Protein AF-A0A537BL07-F1 (afdb_monomer_lite)

Radius of gyration: 12.1 Å; chains: 1; bounding box: 25×26×38 Å

pLDDT: mean 79.26, std 12.76, range [43.06, 93.25]

Sequence (56 aa):
MDEIRCPVCGAQFECGAGEAECWCAALPSLTPIPGRGCLCRRCLEEELKKSAPQRT

Secondary structure (DSSP, 8-state):
----B-TTT--B----BTBS--TTTTSPPPPPPTT--PPPHHHHHHHHHHHS----

Structure (mmCIF, N/CA/C/O backbone):
data_AF-A0A537BL07-F1
#
_entry.id   AF-A0A537BL07-F1
#
loop_
_atom_site.group_PDB
_atom_site.id
_atom_site.type_symbol
_atom_site.label_atom_id
_atom_site.label_alt_id
_atom_site.label_comp_id
_atom_site.label_asym_id
_atom_site.label_entity_id
_atom_site.label_seq_id
_atom_site.pdbx_PDB_ins_code
_atom_site.Cartn_x
_atom_site.Cartn_y
_atom_site.Cartn_z
_atom_site.occupancy
_atom_site.B_iso_or_equiv
_atom_site.auth_seq_id
_atom_site.auth_comp_id
_atom_site.auth_as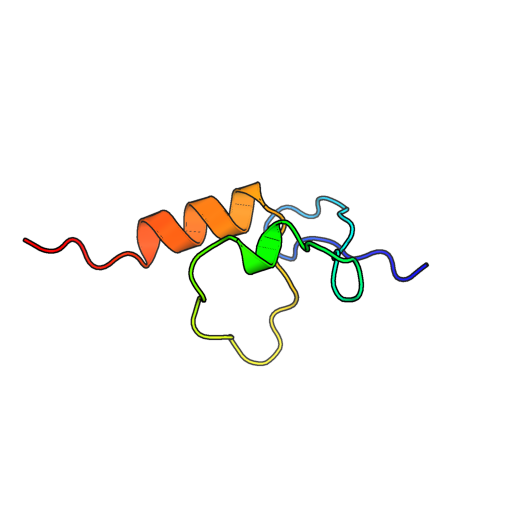ym_id
_atom_site.auth_atom_id
_atom_site.pdbx_PDB_model_num
ATOM 1 N N . MET A 1 1 ? 0.699 8.108 -16.893 1.00 45.75 1 MET A N 1
ATOM 2 C CA . MET A 1 1 ? 1.021 7.186 -15.789 1.00 45.75 1 MET A CA 1
ATOM 3 C C . MET A 1 1 ? -0.154 7.221 -14.834 1.00 45.75 1 MET A C 1
ATOM 5 O O . MET A 1 1 ? -0.599 8.320 -14.536 1.00 45.75 1 MET A O 1
ATOM 9 N N . ASP A 1 2 ? -0.713 6.074 -14.453 1.00 57.56 2 ASP A N 1
ATOM 10 C CA . ASP A 1 2 ? -1.808 6.029 -13.476 1.00 57.56 2 ASP A CA 1
ATOM 11 C C . ASP A 1 2 ? -1.258 6.517 -12.124 1.00 57.56 2 ASP A C 1
ATOM 13 O O . ASP A 1 2 ? -0.324 5.928 -11.578 1.00 57.56 2 ASP A O 1
ATOM 17 N N . GLU A 1 3 ? -1.726 7.671 -11.644 1.00 69.31 3 GLU A N 1
ATOM 18 C CA . GLU A 1 3 ? -1.285 8.242 -10.369 1.00 6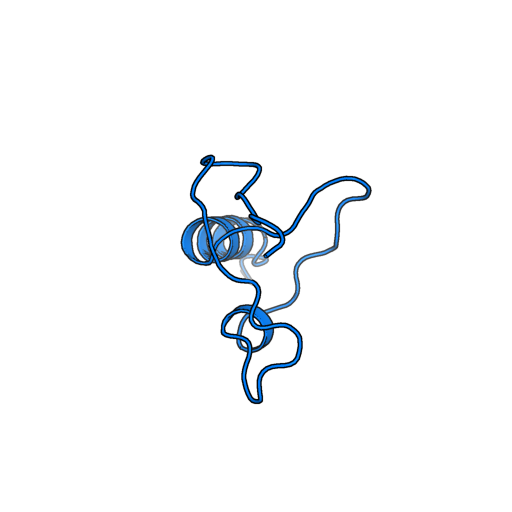9.31 3 GLU A CA 1
ATOM 19 C C . GLU A 1 3 ? -1.923 7.460 -9.220 1.00 69.31 3 GLU A C 1
ATOM 21 O O . GLU A 1 3 ? -2.986 7.823 -8.710 1.00 69.31 3 GLU A O 1
ATOM 26 N N . ILE A 1 4 ? -1.270 6.386 -8.782 1.00 83.88 4 ILE A N 1
ATOM 27 C CA . ILE A 1 4 ? -1.770 5.611 -7.651 1.00 83.88 4 ILE A CA 1
ATOM 28 C C . ILE A 1 4 ? -1.559 6.425 -6.371 1.00 83.88 4 ILE A C 1
ATOM 30 O O . ILE A 1 4 ? -0.445 6.817 -6.011 1.00 83.88 4 ILE A O 1
ATOM 34 N N . ARG A 1 5 ? -2.659 6.688 -5.664 1.00 89.88 5 ARG A N 1
ATOM 35 C CA . ARG A 1 5 ? -2.660 7.371 -4.369 1.00 89.88 5 ARG A CA 1
ATOM 36 C C . ARG A 1 5 ? -3.191 6.455 -3.290 1.00 89.88 5 ARG A C 1
ATOM 38 O O . ARG A 1 5 ? -4.184 5.756 -3.471 1.00 89.88 5 ARG A O 1
ATOM 45 N N . CYS A 1 6 ? -2.537 6.490 -2.137 1.00 90.50 6 CYS A N 1
ATOM 46 C CA . CYS A 1 6 ? -2.964 5.711 -0.990 1.00 90.50 6 CYS A CA 1
ATOM 47 C C . CYS A 1 6 ? -4.331 6.221 -0.505 1.00 90.50 6 CYS A C 1
ATOM 49 O O . CYS A 1 6 ? -4.422 7.386 -0.116 1.00 90.50 6 CYS A O 1
ATOM 51 N N . PRO A 1 7 ? -5.374 5.375 -0.429 1.00 90.00 7 PRO A N 1
ATOM 52 C CA . PRO A 1 7 ? -6.700 5.799 0.026 1.00 90.00 7 PRO A CA 1
ATOM 53 C C . PRO A 1 7 ? -6.743 6.164 1.520 1.00 90.00 7 PRO A C 1
ATOM 55 O O . PRO A 1 7 ? -7.755 6.661 1.997 1.00 90.00 7 PRO A O 1
ATOM 58 N N . VAL A 1 8 ? -5.666 5.901 2.274 1.00 90.62 8 VAL A N 1
ATOM 59 C CA . VAL A 1 8 ? -5.568 6.199 3.713 1.00 90.62 8 VAL A CA 1
ATOM 60 C C . VAL A 1 8 ? -4.905 7.549 3.973 1.00 90.62 8 VAL A C 1
ATOM 62 O O . VAL A 1 8 ? -5.398 8.323 4.784 1.00 90.62 8 VAL A O 1
ATOM 65 N N . CYS A 1 9 ? -3.779 7.833 3.313 1.00 93.25 9 CYS A N 1
ATOM 66 C CA . CYS A 1 9 ? -2.983 9.037 3.581 1.00 93.25 9 CYS A CA 1
ATOM 67 C C . CYS A 1 9 ? -2.885 10.007 2.396 1.00 93.25 9 CYS A C 1
ATOM 69 O O . CYS A 1 9 ? -2.288 11.068 2.537 1.00 93.25 9 CYS A O 1
ATOM 71 N N . GLY A 1 10 ? -3.416 9.649 1.224 1.00 91.50 10 GLY A N 1
ATOM 72 C CA . GLY A 1 10 ? -3.364 10.463 0.006 1.00 91.50 10 GLY A CA 1
ATOM 73 C C . GLY A 1 10 ? -1.990 10.532 -0.670 1.00 91.50 10 GLY A C 1
ATOM 74 O O . GLY A 1 10 ? -1.867 11.166 -1.717 1.00 91.50 10 GLY A O 1
ATOM 75 N N . ALA A 1 11 ? -0.965 9.885 -0.103 1.00 91.06 11 ALA A N 1
ATOM 76 C CA . ALA A 1 11 ? 0.377 9.871 -0.671 1.00 91.06 11 ALA A CA 1
ATOM 77 C C . ALA A 1 11 ? 0.376 9.189 -2.041 1.00 91.06 11 ALA A C 1
ATOM 79 O O . ALA A 1 11 ? -0.148 8.080 -2.182 1.00 91.06 11 ALA A O 1
ATOM 80 N N . GLN A 1 12 ? 0.985 9.847 -3.024 1.00 89.62 12 GLN A N 1
ATOM 81 C CA . GLN A 1 12 ? 1.265 9.255 -4.323 1.00 89.62 12 GLN A CA 1
ATOM 82 C C . GLN A 1 12 ? 2.399 8.237 -4.185 1.00 89.62 12 GLN A C 1
ATOM 84 O O . GLN A 1 12 ? 3.374 8.480 -3.471 1.00 89.62 12 GLN A O 1
ATOM 89 N N . PHE A 1 13 ? 2.255 7.093 -4.841 1.00 85.69 13 PHE A N 1
ATOM 90 C CA . PHE A 1 13 ? 3.282 6.062 -4.893 1.00 85.69 13 PHE A CA 1
ATOM 91 C C . PHE A 1 13 ? 3.177 5.279 -6.199 1.00 85.69 13 PHE A C 1
ATOM 93 O O . PHE A 1 13 ? 2.134 5.272 -6.848 1.00 85.69 13 PHE A O 1
ATOM 100 N N . GLU A 1 14 ? 4.252 4.594 -6.566 1.00 81.88 14 GLU A N 1
ATOM 101 C CA . GLU A 1 14 ? 4.260 3.702 -7.720 1.00 81.88 14 GLU A CA 1
ATOM 102 C C . GLU A 1 14 ? 4.035 2.260 -7.257 1.00 81.88 14 GLU A C 1
ATOM 104 O O . GLU A 1 14 ? 4.672 1.764 -6.317 1.00 81.88 14 GLU A O 1
ATOM 109 N N . CYS A 1 15 ? 3.071 1.596 -7.894 1.00 74.88 15 CYS A N 1
ATOM 110 C CA . CYS A 1 15 ? 2.893 0.163 -7.750 1.00 74.88 15 CYS A CA 1
ATOM 111 C C . CYS A 1 15 ? 3.924 -0.508 -8.653 1.00 74.88 15 CYS A C 1
ATOM 113 O O . CYS A 1 15 ? 3.778 -0.466 -9.870 1.00 74.88 15 CYS A O 1
ATOM 115 N N . GLY A 1 16 ? 4.936 -1.149 -8.070 1.00 73.69 16 GLY A N 1
ATOM 116 C CA . GLY A 1 16 ? 5.930 -1.914 -8.831 1.00 73.69 16 GLY A CA 1
ATOM 117 C C . GLY A 1 16 ? 5.383 -3.220 -9.421 1.00 73.69 16 GLY A C 1
ATOM 118 O O . GLY A 1 16 ? 6.132 -4.170 -9.632 1.00 73.69 16 GLY A O 1
ATOM 119 N N . ALA A 1 17 ? 4.065 -3.330 -9.625 1.00 69.81 17 ALA A N 1
ATOM 120 C CA . ALA A 1 17 ? 3.450 -4.485 -10.263 1.00 69.81 17 ALA A CA 1
ATOM 121 C C . ALA A 1 17 ? 3.912 -4.557 -11.725 1.00 69.81 17 ALA A C 1
ATOM 123 O O . ALA A 1 17 ? 3.558 -3.707 -12.538 1.00 69.81 17 ALA A O 1
ATOM 124 N N . GLY A 1 18 ? 4.702 -5.581 -12.045 1.00 66.69 18 GLY A N 1
ATOM 125 C CA . GLY A 1 18 ? 5.326 -5.754 -13.360 1.00 66.69 18 GLY A CA 1
ATOM 126 C C . GLY A 1 18 ? 6.814 -5.397 -13.398 1.00 66.69 18 GLY A C 1
ATOM 127 O O . GLY A 1 18 ? 7.479 -5.728 -14.376 1.00 66.69 18 GLY A O 1
ATOM 128 N N . GLU A 1 19 ? 7.357 -4.794 -12.339 1.00 67.38 19 GLU A N 1
ATOM 129 C CA . GLU A 1 19 ? 8.804 -4.728 -12.125 1.00 67.38 19 GLU A CA 1
ATOM 130 C C . GLU A 1 19 ? 9.316 -6.067 -11.577 1.00 67.38 19 GLU A C 1
ATOM 132 O O . GLU A 1 19 ? 8.550 -6.849 -11.007 1.00 67.38 19 GLU A O 1
ATOM 137 N N . ALA A 1 20 ? 10.618 -6.336 -11.736 1.00 68.50 20 ALA A N 1
ATOM 138 C CA . ALA A 1 20 ? 11.227 -7.580 -11.256 1.00 68.50 20 ALA A CA 1
ATOM 139 C C . ALA A 1 20 ? 10.981 -7.809 -9.751 1.00 68.50 20 ALA A C 1
ATOM 141 O O . ALA A 1 20 ? 10.823 -8.952 -9.329 1.00 68.50 20 ALA A O 1
ATOM 142 N N . GLU A 1 21 ? 10.880 -6.729 -8.965 1.00 67.62 21 GLU A N 1
ATOM 143 C CA . GLU A 1 21 ? 10.568 -6.775 -7.537 1.00 67.62 21 GLU A CA 1
ATOM 144 C C . GLU A 1 21 ? 9.668 -5.596 -7.114 1.00 67.62 21 GLU A C 1
ATOM 146 O O . GLU A 1 21 ? 10.150 -4.503 -6.816 1.00 67.62 21 GLU A O 1
ATOM 151 N N . CYS A 1 22 ? 8.346 -5.809 -7.011 1.00 78.00 22 CYS A N 1
ATOM 152 C CA . CYS A 1 22 ? 7.498 -4.865 -6.272 1.00 78.00 22 CYS A CA 1
ATOM 153 C C . CYS A 1 22 ? 7.868 -4.935 -4.791 1.00 78.00 22 CYS A C 1
ATOM 155 O O . CYS A 1 22 ? 7.719 -5.988 -4.167 1.00 78.00 22 CYS A O 1
ATOM 157 N N . TRP A 1 23 ? 8.210 -3.800 -4.180 1.00 83.25 23 TRP A N 1
ATOM 158 C CA . TRP A 1 23 ? 8.390 -3.708 -2.724 1.00 83.25 23 TRP A CA 1
ATOM 159 C C . TRP A 1 23 ? 7.175 -4.255 -1.949 1.00 83.25 23 TRP A C 1
ATOM 161 O O . TRP A 1 23 ? 7.311 -4.750 -0.833 1.00 83.25 23 TRP A O 1
ATOM 171 N N . CYS A 1 24 ? 5.982 -4.175 -2.545 1.00 82.00 24 CYS A N 1
ATOM 172 C CA . CYS A 1 24 ? 4.735 -4.668 -1.979 1.00 82.00 24 CYS A CA 1
ATOM 173 C C . CYS A 1 24 ? 4.669 -6.200 -1.915 1.00 82.00 24 CYS A C 1
ATOM 175 O O . CYS A 1 24 ? 4.072 -6.741 -0.990 1.00 82.00 24 CYS A O 1
ATOM 177 N N . ALA A 1 25 ? 5.299 -6.893 -2.869 1.00 81.25 25 ALA A N 1
ATOM 178 C CA . ALA A 1 25 ? 5.322 -8.352 -2.947 1.00 81.25 25 ALA A CA 1
ATOM 179 C C . ALA A 1 25 ? 6.273 -8.981 -1.916 1.00 81.25 25 ALA A C 1
ATOM 181 O O . ALA A 1 25 ? 6.115 -10.148 -1.570 1.00 81.25 25 ALA A O 1
ATOM 182 N N . ALA A 1 26 ? 7.230 -8.206 -1.392 1.00 83.19 26 ALA A N 1
ATOM 183 C CA . ALA A 1 26 ? 8.114 -8.629 -0.307 1.00 83.19 26 ALA A CA 1
ATOM 184 C C . ALA A 1 26 ? 7.429 -8.628 1.077 1.00 83.19 26 ALA A C 1
ATOM 186 O O . ALA A 1 26 ? 8.000 -9.121 2.051 1.00 83.19 26 ALA A O 1
ATOM 187 N N . LEU A 1 27 ? 6.227 -8.053 1.190 1.00 84.00 27 LEU A N 1
ATOM 188 C CA . LEU A 1 27 ? 5.468 -7.972 2.436 1.00 84.00 27 LEU A CA 1
ATOM 189 C C . LEU A 1 27 ? 4.404 -9.081 2.512 1.00 84.00 27 LEU A C 1
ATOM 191 O O . LEU A 1 27 ? 3.941 -9.567 1.477 1.00 84.00 27 LEU A O 1
ATOM 195 N N . PRO A 1 28 ? 3.974 -9.483 3.724 1.00 83.00 28 PRO A N 1
ATOM 196 C CA . PRO A 1 28 ? 2.881 -10.433 3.869 1.00 83.00 28 PRO A CA 1
ATOM 197 C C . PRO A 1 28 ? 1.604 -9.924 3.195 1.00 83.00 28 PRO A C 1
ATOM 199 O O . PRO A 1 28 ? 1.312 -8.726 3.178 1.00 83.00 28 PRO A O 1
ATOM 202 N N . SER A 1 29 ? 0.816 -10.854 2.666 1.00 79.56 29 SER A N 1
ATOM 203 C CA . SER A 1 29 ? -0.455 -10.539 2.022 1.00 79.56 29 SER A CA 1
ATOM 204 C C . SER A 1 29 ? -1.493 -10.154 3.076 1.00 79.56 29 SER A C 1
ATOM 206 O O . SER A 1 29 ? -1.722 -10.895 4.031 1.00 79.56 29 SER A O 1
ATOM 208 N N . LEU A 1 30 ? -2.159 -9.018 2.883 1.00 80.50 30 LEU A N 1
ATOM 209 C CA . LEU A 1 30 ? -3.400 -8.708 3.591 1.00 80.50 30 LEU A CA 1
ATOM 210 C C . LEU A 1 30 ? -4.591 -9.255 2.806 1.00 80.50 30 LEU A C 1
ATOM 212 O O . LEU A 1 30 ? -4.554 -9.317 1.576 1.00 80.50 30 LEU A O 1
ATOM 216 N N . THR A 1 31 ? -5.672 -9.592 3.507 1.00 83.94 31 THR A N 1
ATOM 217 C CA . THR A 1 31 ? -6.945 -9.909 2.857 1.00 83.94 31 THR A CA 1
ATOM 218 C C . THR A 1 31 ? -7.418 -8.687 2.064 1.00 83.94 31 THR A C 1
ATOM 220 O O . THR A 1 31 ? -7.608 -7.619 2.657 1.00 83.94 31 THR A O 1
ATOM 223 N N . PRO A 1 32 ? -7.604 -8.798 0.737 1.00 79.88 32 PRO A N 1
ATOM 224 C CA . PRO A 1 32 ? -8.048 -7.674 -0.069 1.00 79.88 32 PRO A CA 1
ATOM 225 C C . PRO A 1 32 ? -9.475 -7.280 0.321 1.00 79.88 32 PRO A C 1
ATOM 227 O O . PRO A 1 32 ? -10.360 -8.127 0.441 1.00 79.88 32 PRO A O 1
ATOM 230 N N . ILE A 1 33 ? -9.700 -5.980 0.505 1.00 83.62 33 ILE A N 1
ATOM 231 C CA . ILE A 1 33 ? -11.030 -5.420 0.760 1.00 83.62 33 ILE A CA 1
ATOM 232 C C . ILE A 1 33 ? -11.604 -4.962 -0.586 1.00 83.62 33 ILE A C 1
ATOM 234 O O . ILE A 1 33 ? -10.985 -4.113 -1.235 1.00 83.62 33 ILE A O 1
ATOM 238 N N . PRO A 1 34 ? -12.769 -5.479 -1.020 1.00 82.44 34 PRO A N 1
ATOM 239 C CA . PRO A 1 34 ? -13.395 -5.068 -2.273 1.00 82.44 34 PRO A CA 1
ATOM 240 C C . PRO A 1 34 ? -13.572 -3.548 -2.350 1.00 82.44 34 PRO A C 1
ATOM 242 O O . PRO A 1 34 ? -14.066 -2.925 -1.413 1.00 82.44 34 PRO A O 1
ATOM 245 N N . GLY A 1 35 ? -13.154 -2.945 -3.463 1.00 84.06 35 GLY A N 1
ATOM 246 C CA . GLY A 1 35 ? -13.247 -1.497 -3.684 1.00 84.06 35 GLY A CA 1
ATOM 247 C C . GLY A 1 35 ? -12.165 -0.656 -2.995 1.00 84.06 35 GLY A C 1
ATOM 248 O O . GLY A 1 35 ? -12.117 0.552 -3.216 1.00 84.06 35 GLY A O 1
ATOM 249 N N . ARG A 1 36 ? -11.267 -1.254 -2.199 1.00 82.88 36 ARG A N 1
ATOM 250 C CA . ARG A 1 36 ? -10.109 -0.550 -1.630 1.00 82.88 36 ARG A CA 1
ATOM 251 C C . ARG A 1 36 ? -8.908 -0.694 -2.569 1.00 82.88 36 ARG A C 1
ATOM 253 O O . ARG 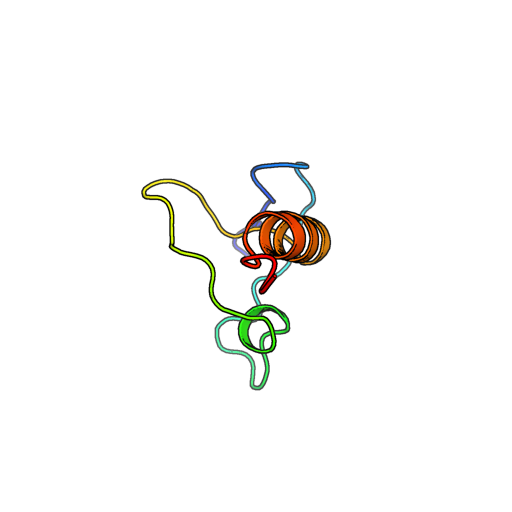A 1 36 ? -8.500 -1.805 -2.892 1.00 82.88 36 ARG A O 1
ATOM 260 N N . GLY A 1 37 ? -8.350 0.437 -3.002 1.00 83.25 37 GLY A N 1
ATOM 261 C CA . GLY A 1 37 ? -7.123 0.471 -3.804 1.00 83.25 37 GLY A CA 1
ATOM 262 C C . GLY A 1 37 ? -5.872 0.075 -3.011 1.00 83.25 37 GLY A C 1
ATOM 263 O O . GLY A 1 37 ? -5.920 -0.111 -1.791 1.00 83.25 37 GLY A O 1
ATOM 264 N N . CYS A 1 38 ? -4.734 -0.024 -3.705 1.00 84.62 38 CYS A N 1
ATOM 265 C CA . CYS A 1 38 ? -3.444 -0.336 -3.092 1.00 84.62 38 CYS A CA 1
ATOM 266 C C . CYS A 1 38 ? -3.061 0.685 -2.004 1.00 84.62 38 CYS A C 1
ATOM 268 O O . CYS A 1 38 ? -3.305 1.887 -2.122 1.00 84.62 38 CYS A O 1
ATOM 270 N N . LEU A 1 39 ? -2.412 0.199 -0.947 1.00 88.06 39 LEU A N 1
ATOM 271 C CA . LEU A 1 39 ? -1.832 1.040 0.098 1.00 88.06 39 LEU A CA 1
ATOM 272 C C . LEU A 1 39 ? -0.379 1.365 -0.244 1.00 88.06 39 LEU A C 1
ATOM 274 O O . LEU A 1 39 ? 0.324 0.523 -0.795 1.00 88.06 39 LEU A O 1
ATOM 278 N N . CYS A 1 40 ? 0.093 2.551 0.144 1.00 90.00 40 CYS A N 1
ATOM 279 C CA . CYS A 1 40 ? 1.527 2.838 0.118 1.00 90.00 40 CYS A CA 1
ATOM 280 C C . CYS A 1 40 ? 2.264 2.002 1.177 1.00 90.00 40 CYS A C 1
ATOM 282 O O . CYS A 1 40 ? 1.649 1.543 2.144 1.00 90.00 40 CYS A O 1
ATOM 284 N N . ARG A 1 41 ? 3.592 1.866 1.041 1.00 88.62 41 ARG A N 1
ATOM 285 C CA . ARG A 1 41 ? 4.426 1.028 1.921 1.00 88.62 41 ARG A CA 1
ATOM 286 C C . ARG A 1 41 ? 4.158 1.261 3.403 1.00 88.62 41 ARG A C 1
ATOM 288 O O . ARG A 1 41 ? 3.817 0.327 4.117 1.00 88.62 41 ARG A O 1
ATOM 295 N N . ARG A 1 42 ? 4.185 2.524 3.833 1.00 91.12 42 ARG A N 1
ATOM 296 C CA . ARG A 1 42 ? 3.945 2.900 5.230 1.00 91.12 42 ARG A CA 1
ATOM 297 C C . ARG A 1 42 ? 2.577 2.427 5.726 1.00 91.12 42 ARG A C 1
ATOM 299 O O . ARG A 1 42 ? 2.498 1.813 6.782 1.00 91.12 42 ARG A O 1
ATOM 306 N N . CYS A 1 43 ? 1.509 2.698 4.976 1.00 91.56 43 CYS A N 1
ATOM 307 C CA . CYS A 1 43 ? 0.159 2.295 5.373 1.00 91.56 43 CYS A CA 1
ATOM 308 C C . CYS A 1 43 ? -0.021 0.774 5.334 1.00 91.56 43 CYS A C 1
ATOM 310 O O . CYS A 1 43 ? -0.710 0.236 6.194 1.00 91.56 43 CYS A O 1
ATOM 312 N N . LEU A 1 44 ? 0.610 0.081 4.383 1.00 89.62 44 LEU A N 1
ATOM 313 C CA . LEU A 1 44 ? 0.600 -1.378 4.326 1.00 89.62 44 LEU A CA 1
ATOM 314 C C . LEU A 1 44 ? 1.299 -1.984 5.551 1.00 89.62 44 LEU A C 1
ATOM 316 O O . LEU A 1 44 ? 0.730 -2.851 6.204 1.00 89.62 44 LEU A O 1
ATOM 320 N N . GLU A 1 45 ? 2.484 -1.485 5.913 1.00 89.69 45 GLU A N 1
ATOM 321 C CA . GLU A 1 45 ? 3.224 -1.900 7.112 1.00 89.69 45 GLU A CA 1
ATOM 322 C C . GLU A 1 45 ? 2.414 -1.667 8.402 1.00 89.69 45 GLU A C 1
ATOM 324 O O . GLU A 1 45 ? 2.432 -2.501 9.307 1.00 89.69 45 GLU A O 1
ATOM 329 N N . GLU A 1 46 ? 1.678 -0.557 8.503 1.00 91.06 46 GLU A N 1
ATOM 330 C CA . GLU A 1 46 ? 0.817 -0.277 9.662 1.00 91.06 46 GLU A CA 1
ATOM 331 C C . GLU A 1 46 ? -0.386 -1.223 9.741 1.00 91.06 46 GLU A C 1
ATOM 333 O O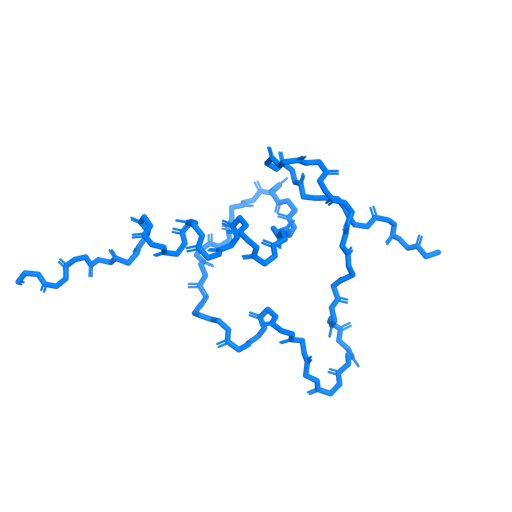 . GLU A 1 46 ? -0.688 -1.746 10.814 1.00 91.06 46 GLU A O 1
ATOM 338 N N . GLU A 1 47 ? -1.062 -1.482 8.620 1.00 89.38 47 GLU A N 1
ATOM 339 C CA . GLU A 1 47 ? -2.178 -2.432 8.582 1.00 89.38 47 GLU A CA 1
ATOM 340 C C . GLU A 1 47 ? -1.696 -3.861 8.859 1.00 89.38 47 GLU A C 1
ATOM 342 O O . GLU A 1 47 ? -2.380 -4.611 9.551 1.00 89.38 47 GLU A O 1
ATOM 347 N N . LEU A 1 48 ? -0.493 -4.222 8.406 1.00 88.06 48 LEU A N 1
ATOM 348 C CA . LEU A 1 48 ? 0.150 -5.495 8.729 1.00 88.06 48 LEU A CA 1
ATOM 349 C C . LEU A 1 48 ? 0.438 -5.642 10.221 1.00 88.06 48 LEU A C 1
ATOM 351 O O . LEU A 1 48 ? 0.179 -6.706 10.770 1.00 88.06 48 LEU A O 1
ATOM 355 N N . LYS A 1 49 ? 0.902 -4.591 10.906 1.00 87.69 49 LYS A N 1
ATOM 356 C CA . LYS A 1 49 ? 1.085 -4.624 12.370 1.00 87.69 49 LYS A CA 1
ATOM 357 C C . LYS A 1 49 ? -0.232 -4.846 13.113 1.00 87.69 49 LYS A C 1
ATOM 359 O O . LYS A 1 49 ? -0.237 -5.541 14.121 1.00 87.69 49 LYS A O 1
ATOM 364 N N . LYS A 1 50 ? -1.337 -4.275 12.622 1.00 83.50 50 LYS A N 1
ATOM 365 C CA . LYS A 1 50 ? -2.679 -4.485 13.198 1.00 83.50 50 LYS A CA 1
ATOM 366 C C . LYS A 1 50 ? -3.251 -5.865 12.877 1.00 83.50 50 LYS A C 1
ATOM 368 O O . LYS A 1 50 ? -3.982 -6.420 13.687 1.00 83.50 50 LYS A O 1
ATOM 373 N N . SER A 1 51 ? -2.962 -6.376 11.680 1.00 75.62 51 SER A N 1
ATOM 374 C CA . SER A 1 51 ? -3.523 -7.630 11.163 1.00 75.62 51 SER A CA 1
ATOM 375 C C . SER A 1 51 ? -2.699 -8.850 11.546 1.00 75.62 51 SER A C 1
ATOM 377 O O . SER A 1 51 ? -3.220 -9.959 11.484 1.00 75.62 51 SER A O 1
ATOM 379 N N . ALA A 1 52 ? -1.427 -8.670 11.914 1.00 63.47 52 ALA A N 1
ATOM 380 C CA . ALA A 1 52 ? -0.605 -9.738 12.444 1.00 63.47 52 ALA A CA 1
ATOM 381 C C . ALA A 1 52 ? -1.334 -10.304 13.666 1.00 63.47 52 ALA A C 1
ATOM 383 O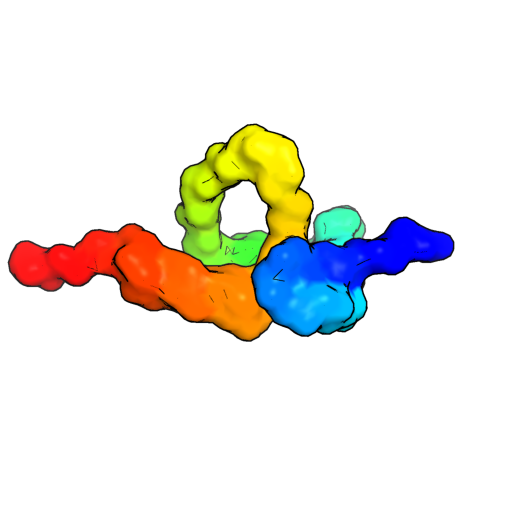 O . ALA A 1 52 ? -1.492 -9.587 14.659 1.00 63.47 52 ALA A O 1
ATOM 384 N N . PRO A 1 53 ? -1.804 -11.565 13.620 1.00 54.12 53 PRO A N 1
ATOM 385 C CA . PRO A 1 53 ? -2.271 -12.204 14.823 1.00 54.12 53 PRO A CA 1
ATOM 386 C C . PRO A 1 53 ? -1.061 -12.233 15.743 1.00 54.12 53 PRO A C 1
ATOM 388 O O . PRO A 1 53 ? -0.065 -12.905 15.478 1.00 54.12 53 PRO A O 1
ATOM 391 N N . GLN A 1 54 ? -1.131 -11.436 16.797 1.00 47.66 54 GLN A N 1
ATOM 392 C CA . GLN A 1 54 ? -0.406 -11.660 18.028 1.00 47.66 54 GLN A CA 1
ATOM 393 C C . GLN A 1 54 ? -0.550 -13.153 18.366 1.00 47.66 54 GLN A C 1
ATOM 395 O O . GLN A 1 54 ? -1.568 -13.590 18.897 1.00 47.66 54 GLN A O 1
ATOM 400 N N . ARG A 1 55 ? 0.435 -13.963 17.948 1.00 48.03 55 ARG A N 1
ATOM 401 C CA . ARG A 1 55 ? 0.640 -15.334 18.425 1.00 48.03 55 ARG A CA 1
ATOM 402 C C . ARG A 1 55 ? 1.070 -15.190 19.882 1.00 48.03 55 ARG A C 1
ATOM 404 O O . ARG A 1 55 ? 2.262 -15.112 20.164 1.00 48.03 55 ARG A O 1
ATOM 411 N N . THR A 1 56 ? 0.082 -15.023 20.758 1.00 43.06 56 THR A N 1
ATOM 412 C CA . THR A 1 56 ? 0.177 -15.390 22.173 1.00 43.06 56 THR A CA 1
ATOM 413 C C . THR A 1 56 ? 0.247 -16.905 22.279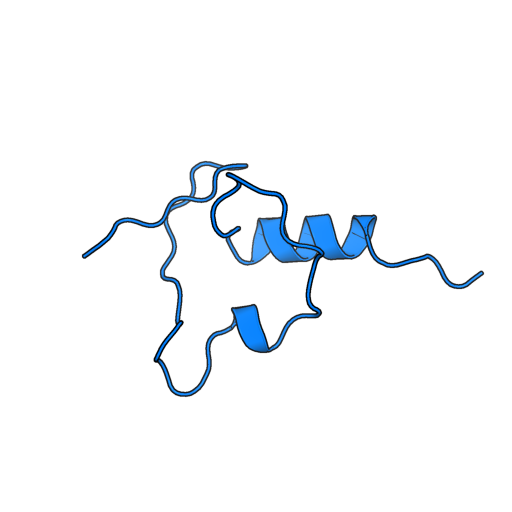 1.00 43.06 56 THR A C 1
ATOM 415 O O . THR A 1 56 ? -0.451 -17.579 21.487 1.00 43.06 56 THR A O 1
#

Foldseek 3Di:
DPQDAAPPPRDTDDQCVVPPDGPVVVDDDDDDDPPHDDHDPVVVVVVCVVPPPPPD